Protein AF-A0A3S4HW44-F1 (afdb_monomer_lite)

Radius of gyration: 17.21 Å; chains: 1; bounding box: 38×41×35 Å

Foldseek 3Di:
DQDDLDPDDDPQWDWDADPPGDIDIQGPVVVSVVSVVCSVVVNNVVLVLVLQLLVLQQVLLVVCVVVVCPDDDVVNSVVSSVVVCVVVVVPPHDHDNPRNHGVVRVSVVVSVD

Sequence (113 aa):
MFCEPLCCLFPERLQLSLSGGITFSVDLKNIEETLIAMAEKGNLCDWKEQERKAAISSRINLGIAQAGVTAIDDAIKNKIAAKVIENTNLKNAAFEPNYAQSSVTQIGLFMFV

pLDDT: mean 76.7, std 10.62, range [38.31, 90.06]

InterPro domains:
  IPR010637 Sif [PF06767] (8-79)

Structure (mmCIF, N/CA/C/O backbone):
data_AF-A0A3S4HW44-F1
#
_entry.id   AF-A0A3S4HW44-F1
#
loop_
_atom_site.group_PDB
_atom_site.id
_atom_site.type_symbol
_atom_site.label_atom_id
_atom_site.label_alt_id
_atom_site.label_comp_id
_atom_site.label_asym_id
_atom_site.label_entity_id
_atom_site.label_seq_id
_atom_site.pdbx_PDB_ins_code
_atom_site.Cartn_x
_atom_site.Cartn_y
_atom_site.Cartn_z
_atom_site.occupancy
_atom_site.B_iso_or_equiv
_atom_site.auth_seq_id
_atom_site.auth_comp_id
_atom_site.auth_asym_id
_atom_site.auth_atom_id
_atom_site.pdbx_PDB_model_num
ATOM 1 N N . MET A 1 1 ? 21.640 8.345 -8.636 1.00 48.31 1 MET A N 1
ATOM 2 C CA . MET A 1 1 ? 21.354 7.242 -7.695 1.00 48.31 1 MET A CA 1
ATOM 3 C C . MET A 1 1 ? 20.644 6.169 -8.503 1.00 48.31 1 MET A C 1
ATOM 5 O O . MET A 1 1 ? 19.580 6.456 -9.031 1.00 48.31 1 MET A O 1
ATOM 9 N N . PHE A 1 2 ? 21.285 5.024 -8.746 1.00 52.53 2 PHE A N 1
ATOM 10 C CA . PHE A 1 2 ? 20.692 3.943 -9.538 1.00 52.53 2 PHE A CA 1
ATOM 11 C C . PHE A 1 2 ? 19.646 3.236 -8.670 1.00 52.53 2 PHE A C 1
ATOM 13 O O . PHE A 1 2 ? 19.985 2.697 -7.620 1.00 52.53 2 PHE A O 1
ATOM 20 N N . CYS A 1 3 ? 18.375 3.330 -9.057 1.00 57.31 3 CYS A N 1
ATOM 21 C CA . CYS A 1 3 ? 17.288 2.615 -8.402 1.00 57.31 3 CYS A CA 1
ATOM 22 C C . CYS A 1 3 ? 17.157 1.271 -9.117 1.00 57.31 3 CYS A C 1
ATOM 24 O O . CYS A 1 3 ? 16.616 1.226 -10.220 1.00 57.31 3 CYS A O 1
ATOM 26 N N . GLU A 1 4 ? 17.673 0.191 -8.530 1.00 64.38 4 GLU A N 1
ATOM 27 C CA . GLU A 1 4 ? 17.444 -1.143 -9.090 1.00 64.38 4 GLU A CA 1
ATOM 28 C C . GLU A 1 4 ? 15.932 -1.412 -9.159 1.00 64.38 4 GLU A C 1
ATOM 30 O O . GLU A 1 4 ? 15.226 -1.106 -8.186 1.00 64.38 4 GLU A O 1
ATOM 35 N N . PRO A 1 5 ? 15.406 -1.948 -10.277 1.00 64.38 5 PRO A N 1
ATOM 36 C CA . PRO A 1 5 ? 13.982 -2.238 -10.420 1.00 64.38 5 PRO A CA 1
ATOM 37 C C . PRO A 1 5 ? 13.504 -3.157 -9.296 1.00 64.38 5 PRO A C 1
ATOM 39 O O . PRO A 1 5 ? 12.573 -2.810 -8.561 1.00 64.38 5 PRO A O 1
ATOM 42 N N . LEU A 1 6 ? 14.229 -4.247 -9.054 1.00 67.69 6 LEU A N 1
ATOM 43 C CA . LEU A 1 6 ? 13.922 -5.246 -8.039 1.00 67.69 6 LEU A CA 1
ATOM 44 C C . LEU A 1 6 ? 15.228 -5.746 -7.410 1.00 67.69 6 LEU A C 1
ATOM 46 O O . LEU A 1 6 ? 16.143 -6.129 -8.127 1.00 67.69 6 LEU A O 1
ATOM 50 N N . CYS A 1 7 ? 15.301 -5.770 -6.078 1.00 65.75 7 CYS A N 1
ATOM 51 C CA . CYS A 1 7 ? 16.411 -6.400 -5.343 1.00 65.75 7 CYS A CA 1
ATOM 52 C C . CYS A 1 7 ? 16.020 -7.786 -4.785 1.00 65.75 7 CYS A C 1
ATOM 54 O O . CYS A 1 7 ? 16.781 -8.394 -4.036 1.00 65.75 7 CYS A O 1
ATOM 56 N N . CYS A 1 8 ? 14.812 -8.264 -5.104 1.00 67.69 8 CYS A N 1
ATOM 57 C CA . CYS A 1 8 ? 14.198 -9.478 -4.568 1.00 67.69 8 CYS A CA 1
ATOM 58 C C . CYS A 1 8 ? 13.518 -10.266 -5.696 1.00 67.69 8 CYS A C 1
ATOM 60 O O . CYS A 1 8 ? 13.198 -9.695 -6.737 1.00 67.69 8 CYS A O 1
ATOM 62 N N . LEU A 1 9 ? 13.238 -11.552 -5.454 1.00 71.12 9 LEU A N 1
ATOM 63 C CA . LEU A 1 9 ? 12.432 -12.376 -6.358 1.00 71.12 9 LEU A CA 1
ATOM 64 C C . LEU A 1 9 ? 11.063 -11.725 -6.596 1.00 71.12 9 LEU A C 1
ATOM 66 O O . LEU A 1 9 ? 10.352 -11.398 -5.642 1.00 71.12 9 LEU A O 1
ATOM 70 N N . PHE A 1 10 ? 10.705 -11.556 -7.867 1.00 72.25 10 PHE A N 1
ATOM 71 C CA . PHE A 1 10 ? 9.405 -11.054 -8.288 1.00 72.25 10 PHE A CA 1
ATOM 72 C C . PHE A 1 10 ? 8.491 -12.231 -8.651 1.00 72.25 10 PHE A C 1
ATOM 74 O O . PHE A 1 10 ? 8.949 -13.180 -9.289 1.00 72.25 10 PHE A O 1
ATOM 81 N N . PRO A 1 11 ? 7.217 -12.234 -8.224 1.00 71.69 11 PRO A N 1
ATOM 82 C CA . PRO A 1 11 ? 6.290 -13.278 -8.626 1.00 71.69 11 PRO A CA 1
ATOM 83 C C . PRO A 1 11 ? 6.014 -13.157 -10.127 1.00 71.69 11 PRO A C 1
ATOM 85 O O . PRO A 1 11 ? 5.346 -12.229 -10.559 1.00 71.69 11 PRO A O 1
ATOM 88 N N . GLU A 1 12 ? 6.511 -14.107 -10.915 1.00 75.81 12 GLU A N 1
ATOM 89 C CA . GLU A 1 12 ? 6.336 -14.107 -12.375 1.00 75.81 12 GLU A CA 1
ATOM 90 C C . GLU A 1 12 ? 4.936 -14.563 -12.799 1.00 75.81 12 GLU A C 1
ATOM 92 O O . GLU A 1 12 ? 4.445 -14.182 -13.857 1.00 75.81 12 GLU A O 1
ATOM 97 N N . ARG A 1 13 ? 4.275 -15.407 -11.995 1.00 77.56 13 ARG A N 1
ATOM 98 C CA . ARG A 1 13 ? 2.965 -15.980 -12.328 1.00 77.56 13 ARG A CA 1
ATOM 99 C C . ARG A 1 13 ? 2.073 -16.118 -11.107 1.00 77.56 13 ARG A C 1
ATOM 101 O O . ARG A 1 13 ? 2.527 -16.531 -10.041 1.00 77.56 13 ARG A O 1
ATOM 108 N N . LEU A 1 14 ? 0.784 -15.860 -11.298 1.00 78.50 14 LEU A N 1
ATOM 109 C CA . LEU A 1 14 ? -0.263 -16.207 -10.346 1.00 78.50 14 LEU A CA 1
ATOM 110 C C . LEU A 1 14 ? -1.045 -17.414 -10.864 1.00 78.50 14 LEU A C 1
ATOM 112 O O . LEU A 1 14 ? -1.694 -17.340 -11.906 1.00 78.50 14 LEU A O 1
ATOM 116 N N . GLN A 1 15 ? -1.011 -18.518 -10.122 1.00 81.00 15 GLN A N 1
ATOM 117 C CA . GLN A 1 15 ? -1.795 -19.707 -10.437 1.00 81.00 15 GLN A CA 1
ATOM 118 C C . GLN A 1 15 ? -3.118 -19.675 -9.667 1.00 81.00 15 GLN A C 1
ATOM 120 O O . GLN A 1 15 ? -3.131 -19.586 -8.439 1.00 81.00 15 GLN A O 1
ATOM 125 N N . LEU A 1 16 ? -4.230 -19.750 -10.391 1.00 79.69 16 LEU A N 1
ATOM 126 C CA . LEU A 1 16 ? -5.579 -19.744 -9.843 1.00 79.69 16 LEU A CA 1
ATOM 127 C C . LEU A 1 16 ? -6.228 -21.099 -10.101 1.00 79.69 16 LEU A C 1
ATOM 129 O O . LEU A 1 16 ? -6.326 -21.545 -11.243 1.00 79.69 16 LEU A O 1
ATOM 133 N N . SER A 1 17 ? -6.668 -21.745 -9.025 1.00 83.88 17 SER A N 1
ATOM 134 C CA . SER A 1 17 ? -7.358 -23.033 -9.073 1.00 83.88 17 SER A CA 1
ATOM 135 C C . SER A 1 17 ? -8.801 -22.854 -8.628 1.00 83.88 17 SER A C 1
ATOM 137 O O . SER A 1 17 ? -9.065 -22.362 -7.532 1.00 83.88 17 SER A O 1
ATOM 139 N N . LEU A 1 18 ? -9.732 -23.264 -9.483 1.00 78.19 18 LEU A N 1
ATOM 140 C CA . LEU A 1 18 ? -11.164 -23.255 -9.213 1.00 78.19 18 LEU A CA 1
ATOM 141 C C . LEU A 1 18 ? -11.646 -24.650 -8.809 1.00 78.19 18 LEU A C 1
ATOM 143 O O . LEU A 1 18 ? -11.002 -25.673 -9.070 1.00 78.19 18 LEU A O 1
ATOM 147 N N . SER A 1 19 ? -12.824 -24.691 -8.192 1.00 80.25 19 SER A N 1
ATOM 148 C CA . SER A 1 19 ? -13.549 -25.940 -7.981 1.00 80.25 19 SER A CA 1
ATOM 149 C C . SER A 1 19 ? -13.772 -26.657 -9.321 1.00 80.25 19 SER A C 1
ATOM 151 O O . SER A 1 19 ? -14.027 -26.032 -10.348 1.00 80.25 19 SER A O 1
ATOM 153 N N . GLY A 1 20 ? -13.631 -27.986 -9.322 1.00 80.25 20 GLY A N 1
ATOM 154 C CA . GLY A 1 20 ? -13.712 -28.796 -10.545 1.00 80.25 20 GLY A CA 1
ATOM 155 C C . GLY A 1 20 ? -12.374 -29.056 -11.250 1.00 80.25 20 GLY A C 1
ATOM 156 O O . GLY A 1 20 ? -12.377 -29.615 -12.340 1.00 80.25 20 GLY A O 1
ATOM 157 N N . GLY A 1 21 ? -11.237 -28.695 -10.641 1.00 8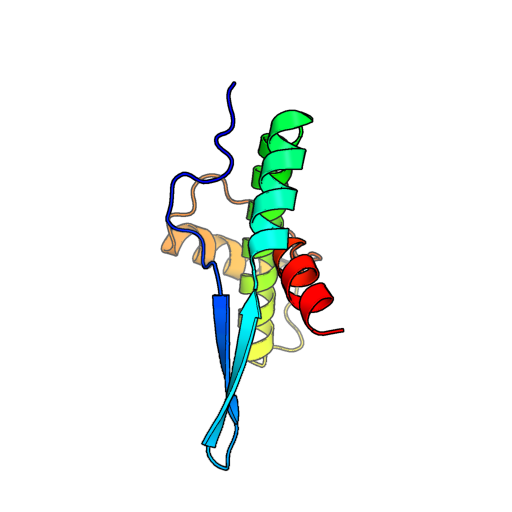2.50 21 GLY A N 1
ATOM 158 C CA . GLY A 1 21 ? -9.905 -29.045 -11.158 1.00 82.50 21 GLY A CA 1
ATOM 159 C C . GLY A 1 21 ? -9.418 -28.156 -12.305 1.00 82.50 21 GLY A C 1
ATOM 160 O O . GLY A 1 21 ? -8.473 -28.514 -13.002 1.00 82.50 21 GLY A O 1
ATOM 161 N N . ILE A 1 22 ? -10.056 -27.002 -12.506 1.00 82.25 22 ILE A N 1
ATOM 162 C CA . ILE A 1 22 ? -9.632 -26.014 -13.496 1.00 82.25 22 ILE A CA 1
ATOM 163 C C . ILE A 1 22 ? -8.539 -25.158 -12.867 1.00 82.25 22 ILE A C 1
ATOM 165 O O . ILE A 1 22 ? -8.771 -24.489 -11.860 1.00 82.25 22 ILE A O 1
ATOM 169 N N . THR A 1 23 ? -7.368 -25.145 -13.493 1.00 82.19 23 THR A N 1
ATOM 170 C CA . THR A 1 23 ? -6.257 -24.280 -13.104 1.00 82.19 23 THR A CA 1
ATOM 171 C C . THR A 1 23 ? -5.866 -23.398 -14.278 1.00 82.19 23 THR A C 1
ATOM 173 O O . THR A 1 23 ? -5.655 -23.893 -15.383 1.00 82.19 23 THR A O 1
ATOM 176 N N . PHE A 1 24 ? -5.739 -22.097 -14.040 1.00 80.06 24 PHE A N 1
ATOM 177 C CA . PHE A 1 24 ? -5.214 -21.144 -15.013 1.00 80.06 24 PHE A CA 1
ATOM 178 C C . PHE A 1 24 ? -4.086 -20.319 -14.399 1.00 80.06 24 PHE A C 1
ATOM 180 O O . PHE A 1 24 ? -3.998 -20.154 -13.183 1.00 80.06 24 PHE A O 1
ATOM 187 N N . SER A 1 25 ? -3.182 -19.851 -15.254 1.00 79.50 25 SER A N 1
ATOM 188 C CA . SER A 1 25 ? -2.000 -19.092 -14.859 1.00 79.50 25 SER A CA 1
ATOM 189 C C . SER A 1 25 ? -2.071 -17.710 -15.484 1.00 79.50 25 SER A C 1
ATOM 191 O O . SER A 1 25 ? -2.198 -17.594 -16.700 1.00 79.50 25 SER A O 1
ATOM 193 N N . VAL A 1 26 ? -1.955 -16.681 -14.656 1.00 76.50 26 VAL A N 1
ATOM 194 C CA . VAL A 1 26 ? -1.854 -15.286 -15.083 1.00 76.50 26 VAL A CA 1
ATOM 195 C C . VAL A 1 26 ? -0.384 -14.884 -15.038 1.00 76.50 26 VAL A C 1
ATOM 197 O O . VAL A 1 26 ? 0.277 -15.086 -14.019 1.00 76.50 26 VAL A O 1
ATOM 200 N N . ASP A 1 27 ? 0.136 -14.368 -16.149 1.00 78.88 27 ASP A N 1
ATOM 201 C CA . ASP A 1 27 ? 1.520 -13.901 -16.262 1.00 78.88 27 ASP A CA 1
ATOM 202 C C . ASP A 1 27 ? 1.650 -12.479 -15.700 1.00 78.88 27 ASP A C 1
ATOM 204 O O . ASP A 1 27 ? 0.971 -11.572 -16.172 1.00 78.88 27 ASP A O 1
ATOM 208 N N . LEU A 1 28 ? 2.509 -12.295 -14.696 1.00 76.88 28 LEU A N 1
ATOM 209 C CA . LEU A 1 28 ? 2.760 -11.032 -13.992 1.00 76.88 28 LEU A CA 1
ATOM 210 C C . LEU A 1 28 ? 3.937 -10.240 -14.586 1.00 76.88 28 LEU A C 1
ATOM 212 O O . LEU A 1 28 ? 4.256 -9.161 -14.084 1.00 76.88 28 LEU A O 1
ATOM 216 N N . LYS A 1 29 ? 4.552 -10.716 -15.675 1.00 76.50 29 LYS A N 1
ATOM 217 C CA . LYS A 1 29 ? 5.697 -10.083 -16.355 1.00 76.50 29 LYS A CA 1
ATOM 218 C C . LYS A 1 29 ? 5.460 -8.622 -16.745 1.00 76.50 29 LYS A C 1
ATOM 220 O O . LYS A 1 29 ? 6.374 -7.809 -16.659 1.00 76.50 29 LYS A O 1
ATOM 225 N N . ASN A 1 30 ? 4.222 -8.247 -17.072 1.00 74.25 30 ASN A N 1
ATOM 226 C CA . ASN A 1 30 ? 3.866 -6.861 -17.403 1.00 74.25 30 ASN A CA 1
ATOM 227 C C . ASN A 1 30 ? 4.125 -5.878 -16.242 1.00 74.25 30 ASN A C 1
ATOM 229 O O . ASN A 1 30 ? 4.391 -4.695 -16.468 1.00 74.25 30 ASN A O 1
ATOM 233 N N . ILE A 1 31 ? 4.059 -6.351 -14.992 1.00 75.94 31 ILE A N 1
ATOM 234 C CA . ILE A 1 31 ? 4.358 -5.533 -13.811 1.00 75.94 31 ILE A CA 1
ATOM 235 C C . ILE A 1 31 ? 5.862 -5.268 -13.731 1.00 75.94 31 ILE A C 1
ATOM 237 O O . ILE A 1 31 ? 6.277 -4.128 -13.527 1.00 75.94 31 ILE A O 1
ATOM 241 N N . GLU A 1 32 ? 6.679 -6.300 -13.935 1.00 77.00 32 GLU A N 1
ATOM 242 C CA . GLU A 1 32 ? 8.137 -6.176 -13.966 1.00 77.00 32 GLU A CA 1
ATOM 243 C C . GLU A 1 32 ? 8.593 -5.235 -15.090 1.00 77.00 32 GLU A C 1
ATOM 245 O O . GLU A 1 32 ? 9.363 -4.307 -14.843 1.00 77.00 32 GLU A O 1
ATOM 250 N N . GLU A 1 33 ? 8.045 -5.394 -16.297 1.00 80.12 33 GLU A N 1
ATOM 251 C CA . GLU A 1 33 ? 8.335 -4.522 -17.443 1.00 80.12 33 GLU A CA 1
ATOM 252 C C . GLU A 1 33 ? 7.951 -3.059 -17.168 1.00 80.12 33 GLU A C 1
ATOM 254 O O . GLU A 1 33 ? 8.695 -2.138 -17.515 1.00 80.12 33 GLU A O 1
ATOM 259 N N . THR A 1 34 ? 6.836 -2.827 -16.467 1.00 79.94 34 THR A N 1
ATOM 260 C CA . THR A 1 34 ? 6.435 -1.480 -16.030 1.00 79.94 34 THR A CA 1
ATOM 261 C C . THR A 1 34 ? 7.461 -0.877 -15.064 1.00 79.94 34 THR A C 1
ATOM 263 O O . THR A 1 34 ? 7.845 0.284 -15.223 1.00 79.94 34 THR A O 1
ATOM 266 N N . LEU A 1 35 ? 7.952 -1.651 -14.090 1.00 77.12 35 LEU A N 1
ATOM 267 C CA . LEU A 1 35 ? 8.963 -1.188 -13.131 1.00 77.12 35 LEU A CA 1
ATOM 268 C C . LEU A 1 35 ? 10.308 -0.887 -13.805 1.00 77.12 35 LEU A C 1
ATOM 270 O O . LEU A 1 35 ? 10.951 0.107 -13.460 1.00 77.12 35 LEU A O 1
ATOM 274 N N . ILE A 1 36 ? 10.714 -1.702 -14.783 1.00 79.12 36 ILE A N 1
ATOM 275 C CA . ILE A 1 36 ? 11.917 -1.467 -15.595 1.00 79.12 36 ILE A CA 1
ATOM 276 C C . ILE A 1 36 ? 11.774 -0.158 -16.378 1.00 79.12 36 ILE A C 1
ATOM 278 O O . ILE A 1 36 ? 12.644 0.707 -16.281 1.00 79.12 36 ILE A O 1
ATOM 282 N N . ALA A 1 37 ? 10.646 0.056 -17.060 1.00 82.31 37 ALA A N 1
ATOM 283 C CA . ALA A 1 37 ? 10.404 1.286 -17.814 1.00 82.31 37 ALA A CA 1
ATOM 284 C C . ALA A 1 37 ? 10.416 2.545 -16.922 1.00 82.31 37 ALA A C 1
ATOM 286 O O . ALA A 1 37 ? 10.838 3.622 -17.349 1.00 82.31 37 ALA A O 1
ATOM 287 N N . MET A 1 38 ? 9.964 2.438 -15.671 1.00 78.75 38 MET A N 1
ATOM 288 C CA . MET A 1 38 ? 10.056 3.522 -14.685 1.00 78.75 38 MET A CA 1
ATOM 289 C C . MET A 1 38 ? 11.495 3.767 -14.211 1.00 78.75 38 MET A C 1
ATOM 291 O O . MET A 1 38 ? 11.890 4.915 -13.979 1.00 78.75 38 MET A O 1
ATOM 295 N N . ALA A 1 39 ? 12.301 2.706 -14.092 1.00 78.06 39 ALA A N 1
ATOM 296 C CA . ALA A 1 39 ? 13.724 2.818 -13.778 1.00 78.06 39 ALA A CA 1
ATOM 297 C C . ALA A 1 39 ? 14.463 3.579 -14.886 1.00 78.06 39 ALA A C 1
ATOM 299 O O . ALA A 1 39 ? 15.187 4.532 -14.602 1.00 78.06 39 ALA A O 1
ATOM 300 N N . GLU A 1 40 ? 14.207 3.216 -16.143 1.00 80.12 40 GLU A N 1
ATOM 301 C CA . GLU A 1 40 ? 14.779 3.862 -17.329 1.00 80.12 40 GLU A CA 1
ATOM 302 C C . GLU A 1 40 ? 14.375 5.338 -17.443 1.00 80.12 40 GLU A C 1
ATOM 304 O O . GLU A 1 40 ? 15.191 6.184 -17.805 1.00 80.12 40 GLU A O 1
ATOM 309 N N . LYS A 1 41 ? 13.133 5.673 -17.073 1.00 83.38 41 LYS A N 1
ATOM 310 C CA . LYS A 1 41 ? 12.627 7.057 -17.031 1.00 83.38 41 LYS A CA 1
ATOM 311 C C . LYS A 1 41 ? 13.123 7.861 -15.824 1.00 83.38 41 LYS A C 1
ATOM 313 O O . LYS A 1 41 ? 12.818 9.047 -15.727 1.00 83.38 41 LYS A O 1
ATOM 318 N N . GLY A 1 42 ? 13.848 7.236 -14.894 1.00 78.94 42 GLY A N 1
ATOM 319 C CA . GLY A 1 42 ? 14.395 7.882 -13.701 1.00 78.94 42 GLY A CA 1
ATOM 320 C C . GLY A 1 42 ? 13.369 8.230 -12.618 1.00 78.94 42 GLY A C 1
ATOM 321 O O . GLY A 1 42 ? 13.737 8.868 -11.637 1.00 78.94 42 GLY A O 1
ATOM 322 N N . ASN A 1 43 ? 12.106 7.807 -12.751 1.00 84.56 43 ASN A N 1
ATOM 323 C CA . ASN A 1 43 ? 11.033 8.125 -11.798 1.00 84.56 43 ASN A CA 1
ATOM 324 C C . ASN A 1 43 ? 10.730 6.986 -10.805 1.00 84.56 43 ASN A C 1
ATOM 326 O O . ASN A 1 43 ? 9.910 7.153 -9.903 1.00 84.56 43 ASN A O 1
ATOM 330 N N . LEU A 1 44 ? 11.411 5.842 -10.931 1.00 81.38 44 LEU A N 1
ATOM 331 C CA . LEU A 1 44 ? 11.197 4.678 -10.070 1.00 81.38 44 LEU A CA 1
ATOM 332 C C . LEU A 1 44 ? 11.423 4.967 -8.581 1.00 81.38 44 LEU A C 1
ATOM 334 O O . LEU A 1 44 ? 10.685 4.456 -7.748 1.00 81.38 44 LEU A O 1
ATOM 338 N N . CYS A 1 45 ? 12.442 5.750 -8.228 1.00 79.62 45 CYS A N 1
ATOM 339 C CA . CYS A 1 45 ? 12.766 6.017 -6.825 1.00 79.62 45 CYS A CA 1
ATOM 340 C C . CYS A 1 45 ? 11.692 6.878 -6.138 1.00 79.62 45 CYS A C 1
ATOM 342 O O . CYS A 1 45 ? 11.254 6.540 -5.037 1.00 79.62 45 CYS A O 1
ATOM 344 N N . ASP A 1 46 ? 11.210 7.922 -6.815 1.00 82.00 46 ASP A N 1
ATOM 345 C CA . ASP A 1 46 ? 10.110 8.751 -6.313 1.00 82.00 46 ASP A CA 1
ATOM 346 C C . ASP A 1 46 ? 8.820 7.938 -6.208 1.00 82.00 46 ASP A C 1
ATOM 348 O O . ASP A 1 46 ? 8.113 8.007 -5.200 1.00 82.00 46 ASP A O 1
ATOM 352 N N . TRP A 1 47 ? 8.553 7.099 -7.213 1.00 83.81 47 TRP A N 1
ATOM 353 C CA . TRP A 1 47 ? 7.414 6.194 -7.185 1.00 83.81 47 TRP A CA 1
ATOM 354 C C . TRP A 1 47 ? 7.512 5.177 -6.047 1.00 83.81 47 TRP A C 1
ATOM 356 O O . TRP A 1 47 ? 6.537 5.003 -5.329 1.00 83.81 47 TRP A O 1
ATOM 366 N N . LYS A 1 48 ? 8.676 4.556 -5.804 1.00 82.31 48 LYS A N 1
ATOM 367 C CA . LYS A 1 48 ? 8.872 3.604 -4.693 1.00 82.31 48 LYS A CA 1
ATOM 368 C C . LYS A 1 48 ? 8.566 4.247 -3.344 1.00 82.31 48 LYS A C 1
ATOM 370 O O . LYS A 1 48 ? 7.947 3.612 -2.494 1.00 82.31 48 LYS A O 1
ATOM 375 N N . GLU A 1 49 ? 8.970 5.498 -3.142 1.00 82.69 49 GLU A N 1
ATOM 376 C CA . GLU A 1 49 ? 8.692 6.208 -1.894 1.00 82.69 49 GLU A CA 1
ATOM 377 C C . GLU A 1 49 ? 7.209 6.586 -1.756 1.00 82.69 49 GLU A C 1
ATOM 379 O O . GLU A 1 49 ? 6.633 6.426 -0.676 1.00 82.69 49 GLU A O 1
ATOM 384 N N . GLN A 1 50 ? 6.563 7.036 -2.835 1.00 82.06 50 GLN A N 1
ATOM 385 C CA . GLN A 1 50 ? 5.117 7.293 -2.843 1.00 82.06 50 GLN A CA 1
ATOM 386 C C . GLN A 1 50 ? 4.316 6.007 -2.608 1.00 82.06 50 GLN A C 1
ATOM 388 O O . GLN A 1 50 ? 3.417 5.975 -1.769 1.00 82.06 50 GLN A O 1
ATOM 393 N N . GLU A 1 51 ? 4.691 4.928 -3.288 1.00 84.44 51 GLU A N 1
ATOM 394 C CA . GLU A 1 51 ? 4.039 3.627 -3.206 1.00 84.44 51 GLU A CA 1
ATOM 395 C C . GLU A 1 51 ? 4.216 2.996 -1.821 1.00 84.44 51 GLU A C 1
ATOM 397 O O . GLU A 1 51 ? 3.285 2.399 -1.279 1.00 84.44 51 GLU A O 1
ATOM 402 N N . ARG A 1 52 ? 5.375 3.191 -1.182 1.00 83.06 52 ARG A N 1
ATOM 403 C CA . ARG A 1 52 ? 5.600 2.780 0.208 1.00 83.06 52 ARG A CA 1
ATOM 404 C C . ARG A 1 52 ? 4.602 3.450 1.154 1.00 83.06 52 ARG A C 1
ATOM 406 O O . ARG A 1 52 ? 3.978 2.762 1.962 1.00 83.06 52 ARG A O 1
ATOM 413 N N . LYS A 1 53 ? 4.417 4.771 1.048 1.00 83.06 53 LYS A N 1
ATOM 414 C CA . LYS A 1 53 ? 3.443 5.525 1.867 1.00 83.06 53 LYS A CA 1
ATOM 415 C C . LYS A 1 53 ? 2.012 5.064 1.598 1.00 83.06 53 LYS A C 1
ATOM 417 O O . LYS A 1 53 ? 1.253 4.818 2.538 1.00 83.06 53 LYS A O 1
ATOM 422 N N . ALA A 1 54 ? 1.681 4.897 0.322 1.00 83.69 54 ALA A N 1
ATOM 423 C CA . ALA A 1 54 ? 0.392 4.429 -0.164 1.00 83.69 54 ALA A CA 1
ATOM 424 C C . ALA A 1 54 ? 0.008 3.056 0.400 1.00 83.69 54 ALA A C 1
ATOM 426 O O . ALA A 1 54 ? -1.063 2.888 0.989 1.00 83.69 54 ALA A O 1
ATOM 427 N N . ALA A 1 55 ? 0.897 2.073 0.243 1.00 84.81 55 ALA A N 1
ATOM 428 C CA . ALA A 1 55 ? 0.667 0.693 0.647 1.00 84.81 55 ALA A CA 1
ATOM 429 C C . ALA A 1 55 ? 0.535 0.560 2.169 1.00 84.81 55 ALA A C 1
ATOM 431 O O . ALA A 1 55 ? -0.390 -0.098 2.652 1.00 84.81 55 ALA A O 1
ATOM 432 N N . ILE A 1 56 ? 1.408 1.227 2.933 1.00 86.50 56 ILE A N 1
ATOM 433 C CA . ILE A 1 56 ? 1.342 1.235 4.402 1.00 86.50 56 ILE A CA 1
ATOM 434 C C . ILE A 1 56 ? 0.020 1.855 4.867 1.00 86.50 56 ILE A C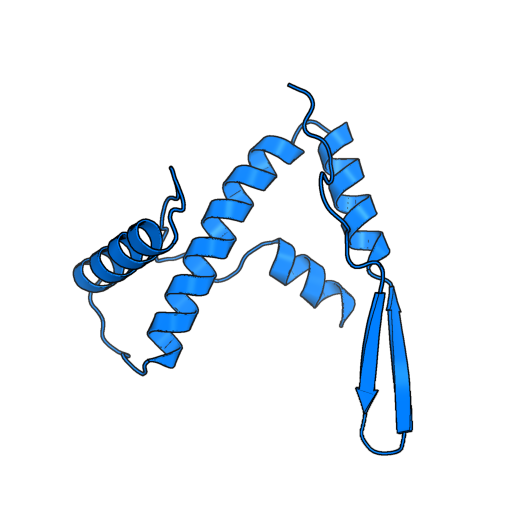 1
ATOM 436 O O . ILE A 1 56 ? -0.692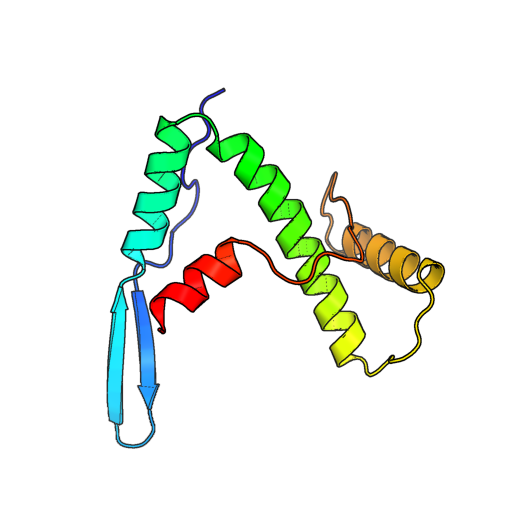 1.256 5.676 1.00 86.50 56 ILE A O 1
ATOM 440 N N . SER A 1 57 ? -0.340 3.019 4.323 1.00 86.94 57 SER A N 1
ATOM 441 C CA . SER A 1 57 ? -1.558 3.737 4.712 1.00 86.94 57 SER A CA 1
ATOM 442 C C . SER A 1 57 ? -2.824 2.949 4.378 1.00 86.94 57 SER A C 1
ATOM 444 O O . SER A 1 57 ? -3.682 2.771 5.244 1.00 86.94 57 SER A O 1
ATOM 446 N N . SER A 1 58 ? -2.906 2.392 3.166 1.00 85.69 58 SER A N 1
ATOM 447 C CA . SER A 1 58 ? -4.029 1.549 2.739 1.00 85.69 58 SER A CA 1
ATOM 448 C C . SER A 1 58 ? -4.174 0.308 3.629 1.00 85.69 58 SER A C 1
ATOM 450 O O . SER A 1 58 ? -5.281 -0.020 4.060 1.00 85.69 58 SER A O 1
ATOM 452 N N . ARG A 1 59 ? -3.065 -0.350 4.002 1.00 85.94 59 ARG A N 1
ATOM 453 C CA . ARG A 1 59 ? -3.107 -1.547 4.857 1.00 85.94 59 ARG A CA 1
ATOM 454 C C . ARG A 1 59 ? -3.552 -1.240 6.287 1.00 85.94 59 ARG A C 1
ATOM 456 O O . ARG A 1 59 ? -4.329 -2.012 6.848 1.00 85.94 59 ARG A O 1
ATOM 463 N N . ILE A 1 60 ? -3.102 -0.122 6.859 1.00 86.94 60 ILE A N 1
ATOM 464 C CA . ILE A 1 60 ? -3.556 0.349 8.178 1.00 86.94 60 ILE A CA 1
ATOM 465 C C . ILE A 1 60 ? -5.053 0.683 8.133 1.00 86.94 60 ILE A C 1
ATOM 467 O O . ILE A 1 60 ? -5.804 0.220 8.990 1.00 86.94 60 ILE A O 1
ATOM 471 N N . ASN A 1 61 ? -5.503 1.415 7.108 1.00 85.88 61 ASN A N 1
ATOM 472 C CA . ASN A 1 61 ? -6.916 1.752 6.911 1.00 85.88 61 ASN A CA 1
ATOM 473 C C . ASN A 1 61 ? -7.796 0.501 6.794 1.00 85.88 61 ASN A C 1
ATOM 475 O O . ASN A 1 61 ? -8.841 0.421 7.440 1.00 85.88 61 ASN A O 1
ATOM 479 N N . LEU A 1 62 ? -7.353 -0.497 6.023 1.00 86.50 62 LEU A N 1
ATOM 480 C CA . LEU A 1 62 ? -8.051 -1.774 5.894 1.00 86.50 62 LEU A CA 1
ATOM 481 C C . LEU A 1 62 ? -8.150 -2.504 7.239 1.00 86.50 62 LEU A C 1
ATOM 483 O O . LEU A 1 62 ? -9.222 -2.996 7.579 1.00 86.50 62 LEU A O 1
ATOM 487 N N . GLY A 1 63 ? -7.064 -2.547 8.016 1.00 86.56 63 GLY A N 1
ATOM 488 C CA . GLY A 1 63 ? -7.068 -3.166 9.344 1.00 86.56 63 GLY A CA 1
ATOM 489 C C . GLY A 1 63 ? -8.046 -2.488 10.308 1.00 86.56 63 GLY A C 1
ATOM 490 O O . GLY A 1 63 ? -8.779 -3.169 11.022 1.00 86.56 63 GLY A O 1
ATOM 491 N N . ILE A 1 64 ? -8.117 -1.154 10.281 1.00 84.50 64 ILE A N 1
ATOM 492 C CA . ILE A 1 64 ? -9.084 -0.380 11.074 1.00 84.50 64 ILE A CA 1
ATOM 493 C C . ILE A 1 64 ? -10.526 -0.704 10.657 1.00 84.50 64 ILE A C 1
ATOM 495 O O . ILE A 1 64 ? -11.367 -0.963 11.517 1.00 84.50 64 ILE A O 1
ATOM 499 N N . ALA A 1 65 ? -10.807 -0.737 9.352 1.00 84.00 65 ALA A N 1
ATOM 500 C CA . ALA A 1 65 ? -12.135 -1.068 8.837 1.00 84.00 65 ALA A CA 1
ATOM 501 C C . ALA A 1 65 ? -12.557 -2.503 9.206 1.00 84.00 65 ALA A C 1
ATOM 503 O O . ALA A 1 65 ? -13.688 -2.729 9.631 1.00 84.00 65 ALA A O 1
ATOM 504 N N . GLN A 1 66 ? -11.636 -3.468 9.104 1.00 84.69 66 GLN A N 1
ATOM 505 C CA . GLN A 1 66 ? -11.873 -4.869 9.470 1.00 84.69 66 GLN A CA 1
ATOM 506 C C . GLN A 1 66 ? -12.100 -5.070 10.972 1.00 84.69 66 GLN A C 1
ATOM 508 O O . GLN A 1 66 ? -12.819 -5.989 11.356 1.00 84.69 66 GLN A O 1
ATOM 513 N N . ALA A 1 67 ? -11.548 -4.200 11.821 1.00 82.88 67 ALA A N 1
ATOM 514 C CA . ALA A 1 67 ? -11.820 -4.201 13.257 1.00 82.88 67 ALA A CA 1
ATOM 515 C C . ALA A 1 67 ? -13.244 -3.713 13.609 1.00 82.88 67 ALA A C 1
ATOM 517 O O . ALA A 1 67 ? -13.611 -3.703 14.782 1.00 82.88 67 ALA A O 1
ATOM 518 N N . GLY A 1 68 ? -14.051 -3.314 12.616 1.00 73.56 68 GLY A N 1
ATOM 519 C CA . GLY A 1 68 ? -15.455 -2.938 12.798 1.00 73.56 68 GLY A CA 1
ATOM 520 C C . GLY A 1 68 ? -15.654 -1.564 13.436 1.00 73.56 68 GLY A C 1
ATOM 521 O O . GLY A 1 68 ? -16.757 -1.248 13.879 1.00 73.56 68 GLY A O 1
ATOM 522 N N . VAL A 1 69 ? -14.607 -0.735 13.493 1.00 68.69 69 VAL A N 1
ATOM 523 C CA . VAL A 1 69 ? -14.688 0.585 14.122 1.00 68.69 69 VAL A CA 1
ATOM 524 C C . VAL A 1 69 ? -15.100 1.619 13.075 1.00 68.69 69 VAL A C 1
ATOM 526 O O . VAL A 1 69 ? -14.279 2.184 12.358 1.00 68.69 69 VAL A O 1
ATOM 529 N N . THR A 1 70 ? -16.408 1.823 12.949 1.00 63.44 70 THR A N 1
ATOM 530 C CA . THR A 1 70 ? -17.019 2.641 11.887 1.00 63.44 70 THR A CA 1
ATOM 531 C C . THR A 1 70 ? -16.977 4.147 12.153 1.00 63.44 70 THR A C 1
ATOM 533 O O . THR A 1 70 ? -17.126 4.929 11.218 1.00 63.44 70 THR A O 1
ATOM 536 N N . ALA A 1 71 ? -16.737 4.563 13.399 1.00 68.88 71 ALA A N 1
ATOM 537 C CA . ALA A 1 71 ? -16.636 5.964 13.806 1.00 68.88 71 ALA A CA 1
ATOM 538 C C . ALA A 1 71 ? -15.363 6.192 14.636 1.00 68.88 71 ALA A C 1
ATOM 540 O O . ALA A 1 71 ? -15.411 6.360 15.853 1.00 68.88 71 ALA A O 1
ATOM 541 N N . ILE A 1 72 ? -14.208 6.141 13.970 1.00 74.94 72 ILE A N 1
ATOM 542 C CA . ILE A 1 72 ? -12.927 6.564 14.544 1.00 74.94 72 ILE A CA 1
ATOM 543 C C . ILE A 1 72 ? -12.663 8.004 14.114 1.00 74.94 72 ILE A C 1
ATOM 545 O O . ILE A 1 72 ? -12.646 8.288 12.918 1.00 74.94 72 ILE A O 1
ATOM 549 N N . ASP A 1 73 ? -12.418 8.897 15.074 1.00 83.38 73 ASP A N 1
ATOM 550 C CA . ASP A 1 73 ? -11.905 10.231 14.766 1.00 83.38 73 ASP A CA 1
ATOM 551 C C . ASP A 1 73 ? -10.452 10.174 14.252 1.00 83.38 73 ASP A C 1
ATOM 553 O O . ASP A 1 73 ? -9.681 9.260 14.564 1.00 83.38 73 ASP A O 1
ATOM 557 N N . ASP A 1 74 ? -10.048 11.176 13.471 1.00 83.06 74 ASP A N 1
ATOM 558 C CA . ASP A 1 74 ? -8.717 11.202 12.855 1.00 83.06 74 ASP A CA 1
ATOM 559 C C . ASP A 1 74 ? -7.571 11.152 13.880 1.00 83.06 74 ASP A C 1
ATOM 561 O O . ASP A 1 74 ? -6.493 10.632 13.582 1.00 83.06 74 ASP A O 1
ATOM 565 N N . ALA A 1 75 ? -7.778 11.632 15.111 1.00 86.19 75 ALA A N 1
ATOM 566 C CA . ALA A 1 75 ? -6.748 11.608 16.145 1.00 86.19 75 ALA A CA 1
ATOM 567 C C . ALA A 1 75 ? -6.488 10.181 16.652 1.00 86.19 75 ALA A C 1
ATOM 569 O O . ALA A 1 75 ? -5.331 9.783 16.824 1.00 86.19 75 ALA A O 1
ATOM 570 N N . ILE A 1 76 ? -7.539 9.387 16.855 1.00 86.12 76 ILE A N 1
ATOM 571 C CA . ILE A 1 76 ? -7.431 7.967 17.202 1.00 86.12 76 ILE A CA 1
ATOM 572 C C . ILE A 1 76 ? -6.844 7.185 16.023 1.00 86.12 76 ILE A C 1
ATOM 574 O O . ILE A 1 76 ? -5.939 6.373 16.227 1.0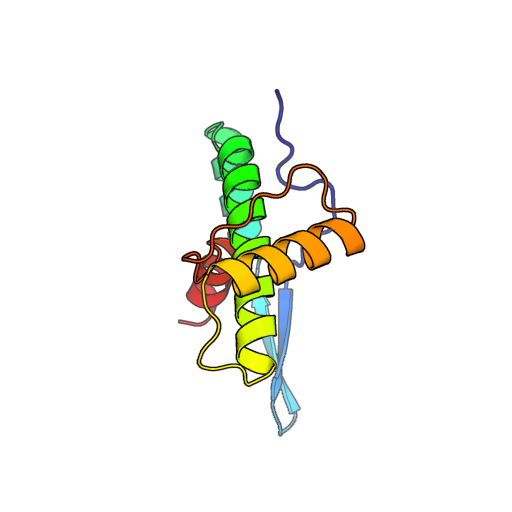0 86.12 76 ILE A O 1
ATOM 578 N N . LYS A 1 77 ? -7.274 7.475 14.789 1.00 85.00 77 LYS A N 1
ATOM 579 C CA . LYS A 1 77 ? -6.726 6.858 13.570 1.00 85.00 77 LYS A CA 1
ATOM 580 C C . LYS A 1 77 ? -5.214 7.076 13.456 1.00 85.00 77 LYS A C 1
ATOM 582 O O . LYS A 1 77 ? -4.465 6.122 13.251 1.00 85.00 77 LYS A O 1
ATOM 587 N N . ASN A 1 78 ? -4.755 8.305 13.692 1.00 87.81 78 ASN A N 1
ATOM 588 C CA . ASN A 1 78 ? -3.335 8.656 13.683 1.00 87.81 78 ASN A CA 1
ATOM 589 C C . ASN A 1 78 ? -2.548 7.981 14.816 1.00 87.81 78 ASN A C 1
ATOM 591 O O . ASN A 1 78 ? -1.418 7.547 14.596 1.00 87.81 78 ASN A O 1
ATOM 595 N N . LYS A 1 79 ? -3.135 7.827 16.013 1.00 90.06 79 LYS A N 1
ATOM 596 C CA . LYS A 1 79 ? -2.507 7.076 17.117 1.00 90.06 79 LYS A CA 1
ATOM 597 C C . LYS A 1 79 ? -2.333 5.597 16.779 1.00 90.06 79 LYS A C 1
ATOM 599 O O . LYS A 1 79 ? -1.263 5.044 17.029 1.00 90.06 79 LYS A O 1
ATOM 604 N N . ILE A 1 80 ? -3.357 4.967 16.198 1.00 87.88 80 ILE A N 1
ATOM 605 C CA . ILE A 1 80 ? -3.283 3.572 15.740 1.00 87.88 80 ILE A CA 1
ATOM 606 C C . ILE A 1 80 ? -2.183 3.442 14.687 1.00 87.88 80 ILE A C 1
ATOM 608 O O . ILE A 1 80 ? -1.308 2.590 14.824 1.00 87.88 80 ILE A O 1
ATOM 612 N N . ALA A 1 81 ? -2.183 4.318 13.680 1.00 87.38 81 ALA A N 1
ATOM 613 C CA . ALA A 1 81 ? -1.184 4.298 12.621 1.00 87.38 81 ALA A CA 1
ATOM 614 C C . ALA A 1 81 ? 0.245 4.456 13.160 1.00 87.38 81 ALA A C 1
ATOM 616 O O . ALA A 1 81 ? 1.120 3.662 12.814 1.00 87.38 81 ALA A O 1
ATOM 617 N N . ALA A 1 82 ? 0.471 5.417 14.062 1.00 87.94 82 ALA A N 1
ATOM 618 C CA . ALA A 1 82 ? 1.768 5.624 14.701 1.00 87.94 82 ALA A CA 1
ATOM 619 C C . ALA A 1 82 ? 2.236 4.372 15.459 1.00 87.94 82 ALA A C 1
ATOM 621 O O . ALA A 1 82 ? 3.385 3.957 15.305 1.00 87.94 82 ALA A O 1
ATOM 622 N N . LYS A 1 83 ? 1.339 3.722 16.215 1.00 89.94 83 LYS A N 1
ATOM 623 C CA . LYS A 1 83 ? 1.670 2.498 16.957 1.00 89.94 83 LYS A CA 1
ATOM 624 C C . LYS A 1 83 ? 1.967 1.317 16.033 1.00 89.94 83 LYS A C 1
ATOM 626 O O . LYS A 1 83 ? 2.875 0.538 16.311 1.00 89.94 83 LYS A O 1
ATOM 631 N N . VAL A 1 84 ? 1.236 1.184 14.925 1.00 88.06 84 VAL A N 1
ATOM 632 C CA . VAL A 1 84 ? 1.505 0.146 13.918 1.00 88.06 84 VAL A CA 1
ATOM 633 C C . VAL A 1 84 ? 2.873 0.365 13.271 1.00 88.06 84 VAL A C 1
ATOM 635 O O . VAL A 1 84 ? 3.645 -0.585 13.167 1.00 88.06 84 VAL A O 1
ATOM 638 N N . ILE A 1 85 ? 3.204 1.600 12.884 1.00 86.31 85 ILE A N 1
ATOM 639 C CA . ILE A 1 85 ? 4.503 1.949 12.284 1.00 86.31 85 ILE A CA 1
ATOM 640 C C . ILE A 1 85 ? 5.657 1.670 13.258 1.00 86.31 85 ILE A C 1
ATOM 642 O O . ILE A 1 85 ? 6.659 1.071 12.865 1.00 86.31 85 ILE A O 1
ATOM 646 N N . GLU A 1 86 ? 5.495 2.045 14.530 1.00 87.81 86 GLU A N 1
ATOM 647 C CA . GLU A 1 86 ? 6.456 1.762 15.602 1.00 87.81 86 GLU A CA 1
ATOM 648 C C . GLU A 1 86 ? 6.674 0.250 15.767 1.00 87.81 86 GLU A C 1
ATOM 650 O O . GLU A 1 86 ? 7.801 -0.230 15.672 1.00 87.81 86 GLU A O 1
ATOM 655 N N . ASN A 1 87 ? 5.594 -0.520 15.933 1.00 88.06 87 ASN A N 1
ATOM 656 C CA . ASN A 1 87 ? 5.667 -1.962 16.188 1.00 88.06 87 ASN A CA 1
ATOM 657 C C . ASN A 1 87 ? 6.214 -2.772 15.001 1.00 88.06 87 ASN A C 1
ATOM 659 O O . ASN A 1 87 ? 6.707 -3.883 15.185 1.00 88.06 87 ASN A O 1
ATOM 663 N N . THR A 1 88 ? 6.108 -2.244 13.781 1.00 80.56 88 THR A N 1
ATOM 664 C CA . THR A 1 88 ? 6.585 -2.901 12.552 1.00 80.56 88 THR A CA 1
ATOM 665 C C . THR A 1 88 ? 7.991 -2.461 12.144 1.00 80.56 88 THR A C 1
ATOM 667 O O . THR A 1 88 ? 8.500 -2.927 11.126 1.00 80.56 88 THR A O 1
ATOM 670 N N . ASN A 1 89 ? 8.647 -1.596 12.931 1.00 82.12 89 ASN A N 1
ATOM 671 C CA . ASN A 1 89 ? 9.970 -1.036 12.634 1.00 82.12 89 ASN A CA 1
ATOM 672 C C . ASN A 1 89 ? 10.057 -0.356 11.251 1.00 82.12 89 ASN A C 1
ATOM 674 O O . ASN A 1 89 ? 11.135 -0.280 10.650 1.00 82.12 89 ASN A O 1
ATOM 678 N N . LEU A 1 90 ? 8.938 0.169 10.743 1.00 79.12 90 LEU A N 1
ATOM 679 C CA . LEU A 1 90 ? 8.877 0.860 9.456 1.00 79.12 90 LEU A CA 1
ATOM 680 C C . LEU A 1 90 ? 9.445 2.278 9.597 1.00 79.12 90 LEU A C 1
ATOM 682 O O . LEU A 1 90 ? 8.720 3.266 9.715 1.00 79.12 90 LEU A O 1
ATOM 686 N N . LYS A 1 91 ? 10.777 2.390 9.595 1.00 73.94 91 LYS A N 1
ATOM 687 C CA . LYS A 1 91 ? 11.470 3.681 9.704 1.00 73.94 91 LYS A CA 1
ATOM 688 C C . LYS A 1 91 ? 11.017 4.642 8.599 1.00 73.94 91 LYS A C 1
ATOM 690 O O . LYS A 1 91 ? 10.850 4.256 7.440 1.00 73.94 91 LYS A O 1
ATOM 695 N N . ASN A 1 92 ? 10.833 5.909 8.967 1.00 70.12 92 ASN A N 1
ATOM 696 C CA . ASN A 1 92 ? 10.440 7.003 8.072 1.00 70.12 92 ASN A CA 1
ATOM 697 C C . ASN A 1 92 ? 9.108 6.786 7.333 1.00 70.12 92 ASN A C 1
ATOM 699 O O . ASN A 1 92 ? 8.866 7.447 6.326 1.00 70.12 92 ASN A O 1
ATOM 703 N N . ALA A 1 93 ? 8.260 5.840 7.747 1.00 76.50 93 ALA A N 1
ATOM 704 C CA . ALA A 1 93 ? 6.943 5.679 7.143 1.00 76.50 93 ALA A CA 1
ATOM 705 C C . ALA A 1 93 ? 6.040 6.859 7.517 1.00 76.50 93 ALA A C 1
ATOM 707 O O . ALA A 1 93 ? 5.929 7.220 8.687 1.00 76.50 93 ALA A O 1
ATOM 708 N N . ALA A 1 94 ? 5.401 7.450 6.510 1.00 77.31 94 ALA A N 1
ATOM 709 C CA . ALA A 1 94 ? 4.352 8.438 6.703 1.00 77.31 94 ALA A CA 1
ATOM 710 C C . ALA A 1 94 ? 2.993 7.759 6.524 1.00 77.31 94 ALA A C 1
ATOM 712 O O . ALA A 1 94 ? 2.831 6.913 5.642 1.00 77.31 94 ALA A O 1
ATOM 713 N N . PHE A 1 95 ? 2.039 8.136 7.368 1.00 81.81 95 PHE A N 1
ATOM 714 C CA . PHE A 1 95 ? 0.656 7.701 7.259 1.00 81.81 95 PHE A CA 1
ATOM 715 C C . PHE A 1 95 ? -0.195 8.825 6.675 1.00 81.81 95 PHE A C 1
ATOM 717 O O . PHE A 1 95 ? -0.186 9.940 7.195 1.00 81.81 95 PHE A O 1
ATOM 724 N N . GLU A 1 96 ? -0.954 8.508 5.630 1.00 80.94 96 GLU A N 1
ATOM 725 C CA . GLU A 1 96 ? -1.942 9.403 5.038 1.00 80.94 96 GLU A CA 1
ATOM 726 C C . GLU A 1 96 ? -3.346 8.791 5.177 1.00 80.94 96 GLU A C 1
ATOM 728 O O . GLU A 1 96 ? -3.666 7.798 4.516 1.00 80.94 96 GLU A O 1
ATOM 733 N N . PRO A 1 97 ? -4.228 9.366 6.015 1.00 71.50 97 PRO A N 1
ATOM 734 C CA . PRO A 1 97 ? -5.509 8.748 6.360 1.00 71.50 97 PRO A CA 1
ATOM 735 C C . PRO A 1 97 ? -6.466 8.610 5.172 1.00 71.50 97 PRO A C 1
ATOM 737 O O . PRO A 1 97 ? -7.326 7.727 5.200 1.00 71.50 97 PRO A O 1
ATOM 740 N N . ASN A 1 98 ? -6.300 9.440 4.140 1.00 71.38 98 ASN A N 1
ATOM 741 C CA . ASN A 1 98 ? -7.149 9.474 2.946 1.00 71.38 98 ASN A CA 1
ATOM 742 C C . ASN A 1 98 ? -6.665 8.542 1.830 1.00 71.38 98 ASN A C 1
ATOM 744 O O . ASN A 1 98 ? -7.300 8.459 0.779 1.00 71.38 98 ASN A O 1
ATOM 748 N N . TYR A 1 99 ? -5.555 7.833 2.03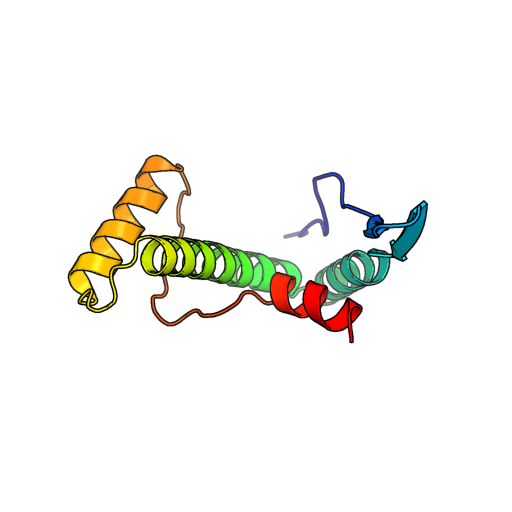5 1.00 69.94 99 TYR A N 1
ATOM 749 C CA . TYR A 1 99 ? -5.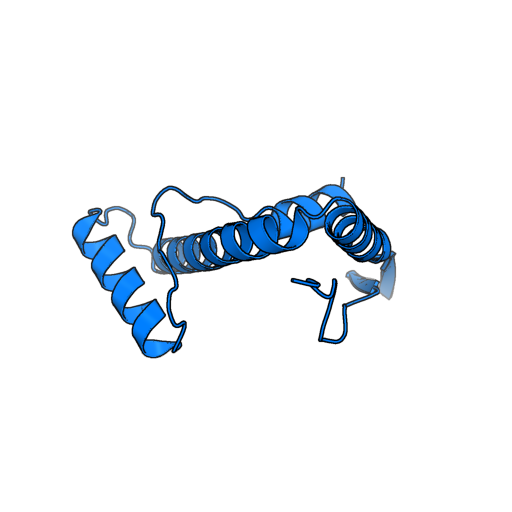039 6.926 1.026 1.00 69.94 99 TYR A CA 1
ATOM 750 C C . TYR A 1 99 ? -5.870 5.638 0.993 1.00 69.94 99 TYR A C 1
ATOM 752 O O . TYR A 1 99 ? -5.815 4.812 1.910 1.00 69.94 99 TYR A O 1
ATOM 760 N N . ALA A 1 100 ? -6.666 5.479 -0.065 1.00 60.91 100 ALA A N 1
ATOM 761 C CA . ALA A 1 100 ? -7.560 4.337 -0.218 1.00 60.91 100 ALA A CA 1
ATOM 762 C C . ALA A 1 100 ? -6.841 3.108 -0.800 1.00 60.91 100 ALA A C 1
ATOM 764 O O . ALA A 1 100 ? -7.044 1.992 -0.320 1.00 60.91 100 ALA A O 1
ATOM 765 N N . GLN A 1 101 ? -5.971 3.294 -1.801 1.00 65.69 101 GLN A N 1
ATOM 766 C CA . GLN A 1 101 ? -5.431 2.180 -2.583 1.00 65.69 101 GLN A CA 1
ATOM 767 C C . GLN A 1 101 ? -4.084 2.504 -3.230 1.00 65.69 101 GLN A C 1
ATOM 769 O O . GLN A 1 101 ? -3.941 3.559 -3.834 1.00 65.69 101 GLN A O 1
ATOM 774 N N . SER A 1 102 ? -3.126 1.577 -3.140 1.00 75.12 102 SER A N 1
ATOM 775 C CA . SER A 1 102 ? -1.798 1.716 -3.752 1.00 75.12 102 SER A CA 1
ATOM 776 C C . SER A 1 102 ? -1.814 1.451 -5.264 1.00 75.12 102 SER A C 1
ATOM 778 O O . SER A 1 102 ? -2.671 0.709 -5.762 1.00 75.12 102 SER A O 1
ATOM 780 N N . SER A 1 103 ? -0.854 2.016 -6.001 1.00 74.19 103 SER A N 1
ATOM 781 C CA . SER A 1 103 ? -0.790 1.851 -7.458 1.00 74.19 103 SER A CA 1
ATOM 782 C C . SER A 1 103 ? -0.392 0.431 -7.868 1.00 74.19 103 SER A C 1
ATOM 784 O O . SER A 1 103 ? -0.913 -0.071 -8.856 1.00 74.19 103 SER A O 1
ATOM 786 N N . VAL A 1 104 ? 0.403 -0.290 -7.068 1.00 73.56 104 VAL A N 1
ATOM 787 C CA . VAL A 1 104 ? 0.660 -1.732 -7.253 1.00 73.56 104 VAL A CA 1
ATOM 788 C C . VAL A 1 104 ? -0.633 -2.532 -7.155 1.00 73.56 104 VAL A C 1
ATOM 790 O O . VAL A 1 104 ? -0.856 -3.442 -7.949 1.00 73.56 104 VAL A O 1
ATOM 793 N N . THR A 1 105 ? -1.516 -2.176 -6.218 1.00 69.50 105 THR A N 1
ATOM 794 C CA . THR A 1 105 ? -2.824 -2.836 -6.107 1.00 69.50 105 THR A CA 1
ATOM 795 C C . THR A 1 105 ? -3.661 -2.591 -7.365 1.00 69.50 105 THR A C 1
ATOM 797 O O . THR A 1 105 ? -4.327 -3.504 -7.844 1.00 69.50 105 THR A O 1
ATOM 800 N N . GLN A 1 106 ? -3.606 -1.381 -7.930 1.00 66.25 106 GLN A N 1
ATOM 801 C CA . GLN A 1 106 ? -4.286 -1.056 -9.188 1.00 66.25 106 GLN A CA 1
ATOM 802 C C . GLN A 1 106 ? -3.679 -1.810 -10.374 1.00 66.25 106 GLN A C 1
ATOM 804 O O . GLN A 1 106 ? -4.425 -2.408 -11.140 1.00 66.25 106 GLN A O 1
ATOM 809 N N . ILE A 1 107 ? -2.349 -1.851 -10.491 1.00 66.50 107 ILE A N 1
ATOM 810 C CA . ILE A 1 107 ? -1.634 -2.607 -11.528 1.00 66.50 107 ILE A CA 1
ATOM 811 C C . ILE A 1 107 ? -2.019 -4.092 -11.467 1.00 66.50 107 ILE A C 1
ATOM 813 O O . ILE A 1 107 ? -2.327 -4.688 -12.495 1.00 66.50 107 ILE A O 1
ATOM 817 N N . GLY A 1 108 ? -2.083 -4.668 -10.263 1.00 58.00 108 GLY A N 1
ATOM 818 C CA . GLY A 1 108 ? -2.551 -6.038 -10.067 1.00 58.00 108 GLY A CA 1
ATOM 819 C C . GLY A 1 108 ? -4.013 -6.238 -10.478 1.00 58.00 108 GLY A C 1
ATOM 820 O O . GLY A 1 108 ? -4.332 -7.253 -11.082 1.00 58.00 108 GLY A O 1
ATOM 821 N N . LEU A 1 109 ? -4.901 -5.276 -10.204 1.00 54.72 109 LEU A N 1
ATOM 822 C CA . LEU A 1 109 ? -6.322 -5.343 -10.578 1.00 54.72 109 LEU A CA 1
ATOM 823 C C . LEU A 1 109 ? -6.566 -5.191 -12.084 1.00 54.72 109 LEU A C 1
ATOM 825 O O . LEU A 1 109 ? -7.432 -5.883 -12.612 1.00 54.72 109 LEU A O 1
ATOM 829 N N . PHE A 1 110 ? -5.802 -4.341 -12.780 1.00 47.56 110 PHE A N 1
ATOM 830 C CA . PHE A 1 110 ? -5.908 -4.164 -14.236 1.00 47.56 110 PHE A CA 1
ATOM 831 C C . PHE A 1 110 ? -5.587 -5.438 -15.023 1.00 47.56 110 PHE A C 1
ATOM 833 O O . PHE A 1 110 ? -5.986 -5.548 -16.174 1.00 47.56 110 PHE A O 1
ATOM 840 N N . MET A 1 111 ? -4.900 -6.410 -14.420 1.00 45.22 111 MET A N 1
ATOM 841 C CA . MET A 1 111 ? -4.628 -7.696 -15.061 1.00 45.22 111 MET A CA 1
ATOM 842 C C . MET A 1 111 ? -5.798 -8.693 -15.013 1.00 45.22 111 MET A C 1
ATOM 844 O O . MET A 1 111 ? -5.719 -9.742 -15.650 1.00 45.22 111 MET A O 1
ATOM 848 N N . PHE A 1 112 ? -6.861 -8.401 -14.259 1.00 38.31 112 PHE A N 1
ATOM 849 C CA . PHE A 1 112 ? -8.047 -9.261 -14.141 1.00 38.31 112 PHE A CA 1
ATOM 850 C C . PHE A 1 112 ? -9.285 -8.708 -14.867 1.00 38.31 112 PHE A C 1
ATOM 852 O O . PHE A 1 112 ? -10.360 -9.298 -14.739 1.00 38.31 112 PHE A O 1
ATOM 859 N N . VAL A 1 113 ? -9.150 -7.592 -15.595 1.00 38.69 113 VAL A N 1
ATOM 860 C CA . VAL A 1 113 ? -10.203 -6.958 -16.413 1.00 38.69 113 VAL A CA 1
ATOM 861 C C . VAL A 1 113 ? -9.829 -7.077 -17.882 1.00 38.69 113 VAL A C 1
ATOM 863 O O . VAL A 1 113 ? -10.729 -7.412 -18.681 1.00 38.69 113 VAL A O 1
#

Organism: Salmonella enterica I (NCBI:txid59201)

Secondary structure (DSSP, 8-state):
----S-SS----EEEEEETTTEEEEEE-HHHHHHHHHHHHTT-HHHHHHHHHHHHHHHHHHHHHHHTT-----HHHHHHHHHHHHHHTT-TTPPP-TT----HHHHHHHHTT-